Protein AF-A0A2M7Z1F5-F1 (afdb_monomer)

Foldseek 3Di:
DDDDDDDPPVVVVVVVVVVVPPDPPPPPPPPPDDPDLPQAAAEDEDDQVQWWKAAPPPRHTDDQAVCCVPPNPADPADPDPPPPDPNDGDIWTDFGCQWHPNDVPPDIDGDCVVVCVVVQVPPPPRYHYHYQIGDSNDDVVVSVVVVVVVVVVSVD

Radius of gyration: 27.24 Å; Cα contacts (8 Å, |Δi|>4): 169; chains: 1; bounding box: 41×90×55 Å

pLDDT: mean 76.35, std 17.78, range [39.41, 97.75]

Sequence (156 aa):
MTIQKLPSLLKFLSMLLIMSLSGCPQPHVAAPDHISDVESAIIVVPGYYGTRLVREADRRLVFISVSQALCGDQSLTLPIPDLGFEGTIDLQPGDILDEVRVVPLFYSIDVYGSLLDRLGVSNNTSRDVIPFTYDWRGDLMVAVRGLDALIRSLQD

Solvent-accessible surface area (backbone atoms only — not comparable to full-atom values): 9977 Å² total; per-residue (Å²): 140,82,85,91,88,88,73,66,71,69,59,57,60,60,57,62,64,65,72,73,68,78,66,73,81,71,78,79,71,71,76,76,79,77,77,69,92,64,87,49,71,45,75,44,75,57,62,89,76,29,32,34,37,12,32,63,91,75,60,47,78,59,66,82,37,60,65,43,72,75,73,50,77,77,44,84,53,72,75,56,86,95,68,77,70,76,58,47,52,68,61,38,54,44,55,58,38,33,64,46,60,72,38,87,98,78,39,69,44,79,70,38,40,71,57,42,52,72,66,24,66,77,59,84,64,90,38,57,52,42,77,55,54,42,59,75,81,57,64,64,67,58,45,52,52,52,48,53,52,52,55,52,67,74,74,112

Mean predicted aligned error: 14.48 Å

Secondary structure (DSSP, 8-state):
------SSHHHHHHHHTTTT---------PPPTT-------EEE---TT-EEEEETTT--B----HHHHHH-----S---TTS--TT---EEEEEE--EEEEETTTEEEESSHHHHHHHTTTT--SS-EEE----TTS-HHHHHHHHHHHHHHTT-

Structure (mmCIF, N/CA/C/O backbone):
data_AF-A0A2M7Z1F5-F1
#
_entry.id   AF-A0A2M7Z1F5-F1
#
loop_
_atom_site.group_PDB
_atom_site.id
_atom_site.type_symbol
_atom_site.label_atom_id
_atom_site.label_alt_id
_atom_site.label_comp_id
_atom_site.label_asym_id
_atom_site.label_entity_id
_atom_site.label_seq_id
_atom_site.pdbx_PDB_ins_code
_atom_site.Cartn_x
_atom_site.Cartn_y
_atom_site.Cartn_z
_atom_site.occupancy
_atom_site.B_iso_or_equiv
_atom_site.auth_seq_id
_atom_site.auth_comp_id
_atom_site.auth_asym_id
_atom_site.auth_atom_id
_atom_site.pdbx_PDB_model_num
ATOM 1 N N . MET A 1 1 ? -0.820 75.270 -28.143 1.00 39.41 1 MET A N 1
ATOM 2 C CA . MET A 1 1 ? -1.737 74.221 -28.630 1.00 39.41 1 MET A CA 1
ATOM 3 C C . MET A 1 1 ? -0.991 73.456 -29.720 1.00 39.41 1 MET A C 1
ATOM 5 O O . MET A 1 1 ? -0.542 74.114 -30.637 1.00 39.41 1 MET A O 1
ATOM 9 N N . THR A 1 2 ? -0.696 72.160 -29.712 1.00 39.69 2 THR A N 1
ATOM 10 C CA . THR A 1 2 ? -0.767 71.071 -28.733 1.00 39.69 2 THR A CA 1
ATOM 11 C C . THR A 1 2 ? 0.096 69.930 -29.319 1.00 39.69 2 THR A C 1
ATOM 13 O O . THR A 1 2 ? -0.031 69.628 -30.496 1.00 39.69 2 THR A O 1
ATOM 16 N N . ILE A 1 3 ? 0.945 69.333 -28.475 1.00 47.94 3 ILE A N 1
ATOM 17 C CA . ILE A 1 3 ? 1.501 67.960 -28.497 1.00 47.94 3 ILE A CA 1
ATOM 18 C C . ILE A 1 3 ? 2.481 67.547 -29.617 1.00 47.94 3 ILE A C 1
ATOM 20 O O . ILE A 1 3 ? 2.150 66.981 -30.652 1.00 47.94 3 ILE A O 1
ATOM 24 N N . GLN A 1 4 ? 3.753 67.682 -29.244 1.00 54.00 4 GLN A N 1
ATOM 25 C CA . 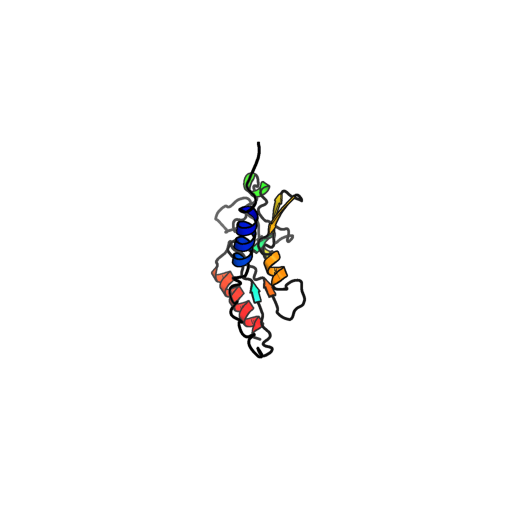GLN A 1 4 ? 4.846 66.756 -29.520 1.00 54.00 4 GLN A CA 1
ATOM 26 C C . GLN A 1 4 ? 4.763 65.587 -28.518 1.00 54.00 4 GLN A C 1
ATOM 28 O O . GLN A 1 4 ? 4.621 65.852 -27.324 1.00 54.00 4 GLN A O 1
ATOM 33 N N . LYS A 1 5 ? 4.866 64.332 -28.988 1.00 51.81 5 LYS A N 1
ATOM 34 C CA . LYS A 1 5 ? 5.550 63.174 -28.350 1.00 51.81 5 LYS A CA 1
ATOM 35 C C . LYS A 1 5 ? 5.054 61.848 -28.948 1.00 51.81 5 LYS A C 1
ATOM 37 O O . LYS A 1 5 ? 4.111 61.246 -28.452 1.00 51.81 5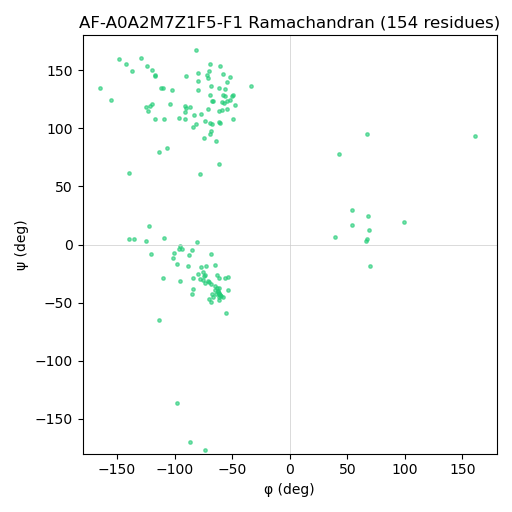 LYS A O 1
ATOM 42 N N . LEU A 1 6 ? 5.759 61.353 -29.965 1.00 55.16 6 LEU A N 1
ATOM 43 C CA . LEU A 1 6 ? 5.684 59.950 -30.386 1.00 55.16 6 LEU A CA 1
ATOM 44 C C . LEU A 1 6 ? 7.062 59.355 -30.773 1.00 55.16 6 LEU A C 1
ATOM 46 O O . LEU A 1 6 ? 7.243 58.964 -31.920 1.00 55.16 6 LEU A O 1
ATOM 50 N N . PRO A 1 7 ? 8.062 59.282 -29.862 1.00 51.91 7 PRO A N 1
ATOM 51 C CA . PRO A 1 7 ? 9.193 58.372 -30.109 1.00 51.91 7 PRO A CA 1
ATOM 52 C C . PRO A 1 7 ? 9.484 57.356 -28.985 1.00 51.91 7 PRO A C 1
ATOM 54 O O . PRO A 1 7 ? 10.447 56.604 -29.091 1.00 51.91 7 PRO A O 1
ATOM 57 N N . SER A 1 8 ? 8.688 57.311 -27.909 1.00 55.47 8 SER A N 1
ATOM 58 C CA . SER A 1 8 ? 8.993 56.474 -26.728 1.00 55.47 8 SER A CA 1
ATOM 59 C C . SER A 1 8 ? 8.530 55.013 -26.856 1.00 55.47 8 SER A C 1
ATOM 61 O O . SER A 1 8 ? 9.245 54.097 -26.458 1.00 55.47 8 SER A O 1
ATOM 63 N N . LEU A 1 9 ? 7.365 54.767 -27.466 1.00 49.72 9 LEU A N 1
ATOM 64 C CA . LEU A 1 9 ? 6.760 53.427 -27.502 1.00 49.72 9 LEU A CA 1
ATOM 65 C C . LEU A 1 9 ? 7.504 52.431 -28.405 1.00 49.72 9 LEU A C 1
ATOM 67 O O . LEU A 1 9 ? 7.554 51.244 -28.097 1.00 49.72 9 LEU A O 1
ATOM 71 N N . LEU A 1 10 ? 8.137 52.906 -29.482 1.00 50.03 10 LEU A N 1
ATOM 72 C CA . LEU A 1 10 ? 8.810 52.028 -30.444 1.00 50.03 10 LEU A CA 1
ATOM 73 C C . LEU A 1 10 ? 10.135 51.457 -29.903 1.00 50.03 10 LEU A C 1
ATOM 75 O O . LEU A 1 10 ? 10.528 50.357 -30.279 1.00 50.03 10 LEU A O 1
ATOM 79 N N . LYS A 1 11 ? 10.800 52.168 -28.980 1.00 50.66 11 LYS A N 1
ATOM 80 C CA . LYS A 1 11 ? 12.054 51.711 -28.354 1.00 50.66 11 LYS A CA 1
ATOM 81 C C . LYS A 1 11 ? 11.830 50.661 -27.263 1.00 50.66 11 LYS A C 1
ATOM 83 O O . LYS A 1 11 ? 12.678 49.798 -27.073 1.00 50.66 11 LYS A O 1
ATOM 88 N N . PHE A 1 12 ? 10.689 50.701 -26.575 1.00 51.84 12 PHE A N 1
ATOM 89 C CA . PHE A 1 12 ? 10.351 49.679 -25.580 1.00 51.84 12 PHE A CA 1
ATOM 90 C C . PHE A 1 12 ? 9.955 48.347 -26.228 1.00 51.84 12 PHE A C 1
ATOM 92 O O . PHE A 1 12 ? 10.303 47.288 -25.708 1.00 51.84 12 PHE A O 1
ATOM 99 N N . LEU A 1 13 ? 9.312 48.388 -27.400 1.00 50.06 13 LEU A N 1
ATOM 100 C CA . LEU A 1 13 ? 8.903 47.180 -28.117 1.00 50.06 13 LEU A CA 1
ATOM 101 C C . LEU A 1 13 ? 10.099 46.399 -28.694 1.00 50.06 13 LEU A C 1
ATOM 103 O O . LEU A 1 13 ? 10.069 45.172 -28.716 1.00 50.06 13 LEU A O 1
ATOM 107 N N . SER A 1 14 ? 11.184 47.078 -29.094 1.00 51.47 14 SER A N 1
ATOM 108 C CA . SER A 1 14 ? 12.386 46.395 -29.599 1.00 51.47 14 SER A CA 1
ATOM 109 C C . SER A 1 14 ? 13.231 45.752 -28.496 1.00 51.47 14 SER A C 1
ATOM 111 O O . SER A 1 14 ? 13.975 44.818 -28.773 1.00 51.47 14 SER A O 1
ATOM 113 N N . MET A 1 15 ? 13.135 46.228 -27.249 1.00 50.22 15 MET A N 1
ATOM 114 C CA . MET A 1 15 ? 13.941 45.704 -26.139 1.00 50.22 15 MET A CA 1
ATOM 115 C C . MET A 1 15 ? 13.325 44.446 -25.504 1.00 50.22 15 MET A C 1
ATOM 117 O O . MET A 1 15 ? 14.065 43.578 -25.047 1.00 50.22 15 MET A O 1
ATOM 121 N N . LEU A 1 16 ? 11.994 44.287 -25.543 1.00 50.16 16 LEU A N 1
ATOM 122 C CA . LEU A 1 16 ? 11.329 43.076 -25.037 1.00 50.16 16 LEU A CA 1
ATOM 123 C C . LEU A 1 16 ? 11.511 41.846 -25.946 1.00 50.16 16 LEU A C 1
ATOM 125 O O . LEU A 1 16 ? 11.484 40.721 -25.453 1.00 50.16 16 LEU A O 1
ATOM 129 N N . LEU A 1 17 ? 11.737 42.045 -27.249 1.00 51.22 17 LEU A N 1
ATOM 130 C CA . LEU A 1 17 ? 11.887 40.949 -28.216 1.00 51.22 17 LEU A CA 1
ATOM 131 C C . LEU A 1 17 ? 13.269 40.265 -28.152 1.00 51.22 17 LEU A C 1
ATOM 133 O O . LEU A 1 17 ? 13.428 39.139 -28.608 1.00 51.22 17 LEU A O 1
ATOM 137 N N . ILE A 1 18 ? 14.277 40.922 -27.567 1.00 52.59 18 ILE A N 1
ATOM 138 C CA . ILE A 1 18 ? 15.655 40.394 -27.504 1.00 52.59 18 ILE A CA 1
ATOM 139 C C . ILE A 1 18 ? 15.869 39.515 -26.256 1.00 52.59 18 ILE A C 1
ATOM 141 O O . ILE A 1 18 ? 16.768 38.681 -26.230 1.00 52.59 18 ILE A O 1
ATOM 145 N N . MET A 1 19 ? 15.005 39.624 -25.242 1.00 48.88 19 MET A N 1
ATOM 146 C CA . MET A 1 19 ? 15.082 38.803 -24.022 1.00 48.88 19 MET A CA 1
ATOM 147 C C . MET A 1 19 ? 14.383 37.437 -24.148 1.00 48.88 19 MET A C 1
ATOM 149 O O . MET A 1 19 ? 14.467 36.628 -23.230 1.00 48.88 19 MET A O 1
ATOM 153 N N . SER A 1 20 ? 13.712 37.149 -25.270 1.00 49.69 20 SER A N 1
ATOM 154 C CA . SER A 1 20 ? 12.981 35.886 -25.490 1.00 49.69 20 SER A CA 1
ATOM 155 C C . SER A 1 20 ? 13.796 34.804 -26.214 1.00 49.69 20 SER A C 1
ATOM 157 O O . SER A 1 20 ? 13.298 33.697 -26.393 1.00 49.69 20 SER A O 1
ATOM 159 N N . LEU A 1 21 ? 15.030 35.101 -26.642 1.00 54.06 21 LEU A N 1
ATOM 160 C CA . LEU A 1 21 ? 15.856 34.188 -27.449 1.00 54.06 21 LEU A CA 1
ATOM 161 C C . LEU A 1 21 ? 17.052 33.585 -26.700 1.00 54.06 21 LEU A C 1
ATOM 163 O O . LEU A 1 21 ? 17.817 32.825 -27.289 1.00 54.06 21 LEU A O 1
ATOM 167 N N . SER A 1 22 ? 17.185 33.834 -25.396 1.00 54.66 22 SER A N 1
ATOM 168 C CA . SER A 1 22 ? 18.124 33.097 -24.540 1.00 54.66 22 SER A CA 1
ATOM 169 C C . SER A 1 22 ? 17.549 31.722 -24.189 1.00 54.66 22 SER A C 1
ATOM 171 O O . SER A 1 22 ? 17.300 31.412 -23.026 1.00 54.66 22 SER A O 1
ATOM 173 N N . GLY A 1 23 ? 17.297 30.901 -25.210 1.00 50.72 23 GLY A N 1
ATOM 174 C CA . GLY A 1 23 ? 17.122 29.470 -25.019 1.00 50.72 23 GLY A CA 1
ATOM 175 C C . GLY A 1 23 ? 18.425 28.926 -24.450 1.00 50.72 23 GLY A C 1
ATOM 176 O O . GLY A 1 23 ? 19.462 28.992 -25.110 1.00 50.72 23 GLY A O 1
ATOM 177 N N . CYS A 1 24 ? 18.392 28.433 -23.212 1.00 58.88 24 CYS A N 1
ATOM 178 C CA . CYS A 1 24 ? 19.478 27.615 -22.694 1.00 58.88 24 CYS A CA 1
ATOM 179 C C . CYS A 1 24 ? 19.762 26.518 -23.729 1.00 58.88 24 CYS A C 1
ATOM 181 O O . CYS A 1 24 ? 18.814 25.829 -24.118 1.00 58.88 24 CYS A O 1
ATOM 183 N N . PRO A 1 25 ? 21.013 26.324 -24.182 1.00 52.69 25 PRO A N 1
ATOM 184 C CA . PRO A 1 25 ? 21.348 25.110 -24.899 1.00 52.69 25 PRO A CA 1
ATOM 185 C C . PRO A 1 25 ? 21.071 23.964 -23.929 1.00 52.69 25 PRO A C 1
ATOM 187 O O . PRO A 1 25 ? 21.803 23.772 -22.957 1.00 52.69 25 PRO A O 1
ATOM 190 N N . GLN A 1 26 ? 19.964 23.247 -24.139 1.00 59.38 26 GLN A N 1
ATOM 191 C CA . GLN A 1 26 ? 19.793 21.947 -23.516 1.00 59.38 26 GLN A CA 1
ATOM 192 C C . GLN A 1 26 ? 21.026 21.147 -23.927 1.00 59.38 26 GLN A C 1
ATOM 194 O O . GLN A 1 26 ? 21.297 21.055 -25.130 1.00 59.38 26 GLN A O 1
ATOM 199 N N . PRO A 1 27 ? 21.812 20.612 -22.980 1.00 51.47 27 PRO A N 1
ATOM 200 C CA . PRO A 1 27 ? 22.820 19.644 -23.345 1.00 51.47 27 PRO A CA 1
ATOM 201 C C . PRO A 1 27 ? 22.080 18.547 -24.102 1.00 51.47 27 PRO A C 1
ATOM 203 O O . PRO A 1 27 ? 21.159 17.925 -23.570 1.00 51.47 27 PRO A O 1
ATOM 206 N N . HIS A 1 28 ? 22.427 18.387 -25.378 1.00 45.03 28 HIS A N 1
ATOM 207 C CA . HIS A 1 28 ? 22.016 17.246 -26.170 1.00 45.03 28 HIS A CA 1
ATOM 208 C C . HIS A 1 28 ? 22.675 16.055 -25.478 1.00 45.03 28 HIS A C 1
ATOM 210 O O . HIS A 1 28 ? 23.835 15.732 -25.728 1.00 45.03 28 HIS A O 1
ATOM 216 N N . VAL A 1 29 ? 21.975 15.479 -24.501 1.00 52.38 29 VAL A N 1
ATOM 217 C CA . VAL A 1 29 ? 22.329 14.181 -23.952 1.00 52.38 29 VAL A CA 1
ATOM 218 C C . VAL A 1 29 ? 22.210 13.267 -25.153 1.00 52.38 29 VAL A C 1
ATOM 220 O O . VAL A 1 29 ? 21.111 13.047 -25.663 1.00 52.38 29 VAL A O 1
ATOM 223 N N . ALA A 1 30 ? 23.361 12.866 -25.691 1.00 46.50 30 ALA A N 1
ATOM 224 C CA . ALA A 1 30 ? 23.427 11.836 -26.703 1.00 46.50 30 ALA A CA 1
ATOM 225 C C . ALA A 1 30 ? 22.550 10.691 -26.196 1.00 46.50 30 ALA A C 1
ATOM 227 O O . ALA A 1 30 ? 22.757 10.204 -25.081 1.00 46.50 30 ALA A O 1
ATOM 228 N N . ALA A 1 31 ? 21.516 10.348 -26.967 1.00 51.66 31 ALA A N 1
ATOM 229 C CA . ALA A 1 31 ? 20.746 9.152 -26.694 1.00 51.66 31 ALA A CA 1
ATOM 230 C C . ALA A 1 31 ? 21.768 8.011 -26.586 1.00 51.66 31 ALA A C 1
ATOM 232 O O . ALA A 1 31 ? 22.602 7.897 -27.490 1.00 51.66 31 ALA A O 1
ATOM 233 N N . PRO A 1 32 ? 21.798 7.254 -25.477 1.00 49.56 32 PRO A N 1
ATOM 234 C CA . PRO A 1 32 ? 22.734 6.157 -25.357 1.00 49.56 32 PRO A CA 1
ATOM 235 C C . PRO A 1 32 ? 22.469 5.195 -26.511 1.00 49.56 32 PRO A C 1
ATOM 237 O O . PRO A 1 32 ? 21.374 4.652 -26.661 1.00 49.56 32 PRO A O 1
ATOM 240 N N . ASP A 1 33 ? 23.489 5.087 -27.354 1.00 45.31 33 ASP A N 1
ATOM 241 C CA . ASP A 1 33 ? 23.572 4.195 -28.493 1.00 45.31 33 ASP A CA 1
ATOM 242 C C . ASP A 1 33 ? 23.425 2.761 -27.969 1.00 45.31 33 ASP A C 1
ATOM 244 O O . ASP A 1 33 ? 24.156 2.353 -27.067 1.00 45.31 33 ASP A O 1
ATOM 248 N N . HIS A 1 34 ? 22.428 2.040 -28.485 1.00 49.94 34 HIS A N 1
ATOM 249 C CA . HIS A 1 34 ? 22.170 0.621 -28.231 1.00 49.94 34 HIS A CA 1
ATOM 250 C C . HIS A 1 34 ? 22.323 0.157 -26.769 1.00 49.94 34 HIS A C 1
ATOM 252 O O . HIS A 1 34 ? 23.258 -0.563 -26.414 1.00 49.94 34 HIS A O 1
ATOM 258 N N . ILE A 1 35 ? 21.322 0.455 -25.932 1.00 51.59 35 ILE A N 1
ATOM 259 C CA . ILE A 1 35 ? 21.041 -0.423 -24.790 1.00 51.59 35 ILE A CA 1
ATOM 260 C C . ILE A 1 35 ? 20.522 -1.724 -25.406 1.00 51.59 35 ILE A C 1
ATOM 262 O O . ILE A 1 35 ? 19.412 -1.769 -25.931 1.00 51.59 35 ILE A O 1
ATOM 266 N N . SER A 1 36 ? 21.380 -2.744 -25.425 1.00 47.59 36 SER A N 1
ATOM 267 C CA . SER A 1 36 ? 21.002 -4.152 -25.562 1.00 47.59 36 SER A CA 1
ATOM 268 C C . SER A 1 36 ? 19.665 -4.400 -24.872 1.00 47.59 36 SER A C 1
ATOM 270 O O . SER A 1 36 ? 19.488 -3.897 -23.765 1.00 47.59 36 SER A O 1
ATOM 272 N N . ASP A 1 37 ? 18.772 -5.152 -25.511 1.00 55.06 37 ASP A N 1
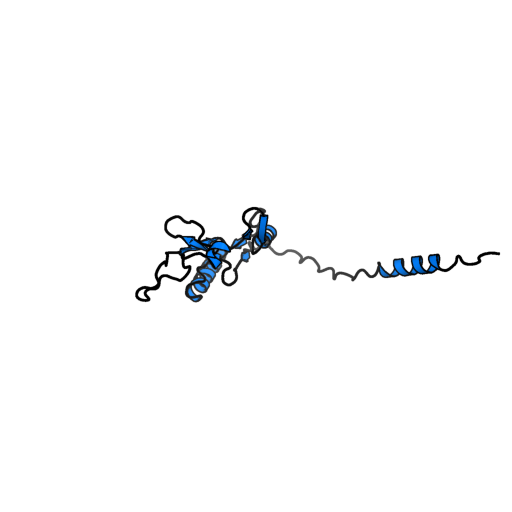ATOM 273 C CA . ASP A 1 37 ? 17.442 -5.542 -25.025 1.00 55.06 37 ASP A CA 1
ATOM 274 C C . ASP A 1 37 ? 17.572 -6.384 -23.736 1.00 55.06 37 ASP A C 1
ATOM 276 O O . ASP A 1 37 ? 17.430 -7.601 -23.718 1.00 55.06 37 ASP A O 1
ATOM 280 N N . VAL A 1 38 ? 17.996 -5.739 -22.650 1.00 55.97 38 VAL A N 1
ATOM 281 C CA . VAL A 1 38 ? 17.971 -6.274 -21.300 1.00 55.97 38 VAL A CA 1
ATOM 282 C C . VAL A 1 38 ? 16.547 -6.034 -20.855 1.00 55.97 38 VAL A C 1
ATOM 284 O O . VAL A 1 38 ? 16.157 -4.893 -20.574 1.00 55.97 38 VAL A O 1
ATOM 287 N N . GLU A 1 39 ? 15.773 -7.113 -20.857 1.00 69.81 39 GLU A N 1
ATOM 288 C CA . GLU A 1 39 ? 14.470 -7.168 -20.217 1.00 69.81 39 GLU A CA 1
ATOM 289 C C . GLU A 1 39 ? 14.644 -6.611 -18.800 1.00 69.81 39 GLU A C 1
ATOM 291 O O . GLU A 1 39 ? 15.382 -7.142 -17.971 1.00 69.81 39 GLU A O 1
ATOM 296 N N . SER A 1 40 ? 14.121 -5.405 -18.591 1.00 76.81 40 SER A N 1
ATOM 297 C CA . SER A 1 40 ? 14.371 -4.611 -17.394 1.00 76.81 40 SER A CA 1
ATOM 298 C C . SER A 1 40 ? 13.040 -4.320 -16.732 1.00 76.81 40 SER A C 1
ATOM 300 O O . SER A 1 40 ? 12.161 -3.686 -17.317 1.00 76.81 40 SER A O 1
ATOM 302 N N . ALA A 1 41 ? 12.908 -4.788 -15.495 1.00 87.38 41 ALA A N 1
ATOM 303 C CA . ALA A 1 41 ? 11.749 -4.532 -14.660 1.00 87.38 41 ALA A CA 1
ATOM 304 C C . ALA A 1 41 ? 11.946 -3.257 -13.827 1.00 87.38 41 ALA A C 1
ATOM 306 O O . ALA A 1 41 ? 13.047 -2.948 -13.359 1.00 87.38 41 ALA A O 1
ATOM 307 N N . ILE A 1 42 ? 10.859 -2.522 -13.609 1.00 89.88 42 ILE A N 1
ATOM 308 C CA . ILE A 1 42 ? 10.797 -1.373 -12.706 1.00 89.88 42 ILE A CA 1
ATOM 309 C C . ILE A 1 42 ? 9.959 -1.785 -11.502 1.00 89.88 42 ILE A C 1
ATOM 311 O O . ILE A 1 42 ? 8.738 -1.878 -11.589 1.00 89.88 42 ILE A O 1
ATOM 315 N N . ILE A 1 43 ? 10.600 -1.986 -10.354 1.00 93.50 43 ILE A N 1
ATOM 316 C CA . ILE A 1 43 ? 9.880 -2.220 -9.101 1.00 93.50 43 ILE A CA 1
ATOM 317 C C . ILE A 1 43 ? 9.554 -0.867 -8.468 1.00 93.50 43 ILE A C 1
ATOM 319 O O . ILE A 1 43 ? 10.454 -0.100 -8.117 1.00 93.50 43 ILE A O 1
ATOM 323 N N . VAL A 1 44 ? 8.267 -0.571 -8.297 1.00 94.88 44 VAL A N 1
ATOM 324 C CA . VAL A 1 44 ? 7.817 0.637 -7.596 1.00 94.88 44 VAL A CA 1
ATOM 325 C C . VAL A 1 44 ? 7.656 0.302 -6.122 1.00 94.88 44 VAL A C 1
ATOM 327 O O . VAL A 1 44 ? 6.726 -0.403 -5.739 1.00 94.88 44 VAL A O 1
ATOM 330 N N . VAL A 1 45 ? 8.567 0.817 -5.295 1.00 96.19 45 VAL A N 1
ATOM 331 C CA . VAL A 1 45 ? 8.535 0.634 -3.840 1.00 96.19 45 VAL A CA 1
ATOM 332 C C . VAL A 1 45 ? 7.858 1.849 -3.198 1.00 96.19 45 VAL A C 1
ATOM 334 O O . VAL A 1 45 ? 8.441 2.938 -3.201 1.00 96.19 45 VAL A O 1
ATOM 337 N N . PRO A 1 46 ? 6.632 1.708 -2.667 1.00 94.62 46 PRO A N 1
ATOM 338 C CA . PRO A 1 46 ? 5.958 2.798 -1.987 1.00 94.62 46 PRO A CA 1
ATOM 339 C C . PRO A 1 46 ? 6.642 3.138 -0.659 1.00 94.62 46 PRO A C 1
ATOM 341 O O . PRO A 1 46 ? 7.296 2.305 -0.033 1.00 94.62 46 PRO A O 1
ATOM 344 N N . GLY A 1 47 ? 6.451 4.378 -0.214 1.00 91.94 47 GLY A N 1
ATOM 345 C CA . GLY A 1 47 ? 6.834 4.805 1.127 1.00 91.94 47 GLY A CA 1
ATOM 346 C C . GLY A 1 47 ? 5.896 4.250 2.202 1.00 91.94 47 GLY A C 1
ATOM 347 O O . GLY A 1 47 ? 4.942 3.518 1.929 1.00 91.94 47 GLY A O 1
ATOM 348 N N . TYR A 1 48 ? 6.139 4.654 3.449 1.00 89.38 48 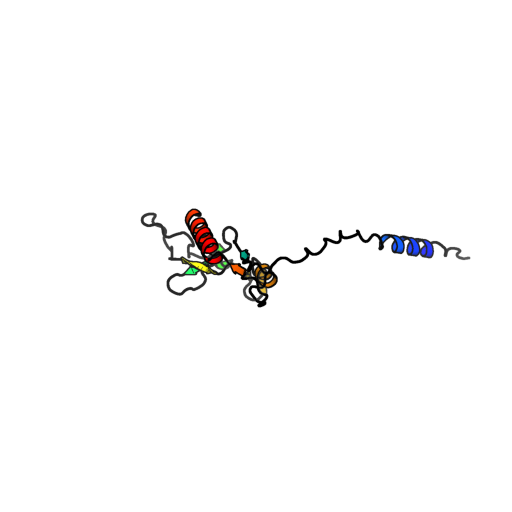TYR A N 1
ATOM 349 C CA . TYR A 1 48 ? 5.277 4.313 4.582 1.00 89.38 48 TYR A CA 1
ATOM 350 C C . TYR A 1 48 ? 3.826 4.773 4.322 1.00 89.38 48 TYR A C 1
ATOM 352 O O . TYR A 1 48 ? 3.620 5.893 3.860 1.00 89.38 48 TYR A O 1
ATOM 360 N N . TYR A 1 49 ? 2.838 3.907 4.583 1.00 89.50 49 TYR A N 1
ATOM 361 C CA . TYR A 1 49 ? 1.418 4.049 4.189 1.00 89.50 49 TYR A CA 1
ATOM 362 C C . TYR A 1 49 ? 1.098 4.002 2.684 1.00 89.50 49 TYR A C 1
ATOM 364 O O . TYR A 1 49 ? -0.064 4.140 2.307 1.00 89.50 49 TYR A O 1
ATOM 372 N N . GLY A 1 50 ? 2.076 3.775 1.807 1.00 91.94 50 GLY A N 1
ATOM 373 C CA . GLY A 1 50 ? 1.841 3.763 0.362 1.00 91.94 50 GLY A CA 1
ATOM 374 C C . GLY A 1 50 ? 1.258 2.456 -0.189 1.00 91.94 50 GLY A C 1
ATOM 375 O O . GLY A 1 50 ? 1.048 2.350 -1.392 1.00 91.94 50 GLY A O 1
ATOM 376 N N . THR A 1 51 ? 0.967 1.476 0.671 1.00 93.50 51 THR A N 1
ATOM 377 C CA . THR A 1 51 ? 0.195 0.270 0.333 1.00 93.50 51 THR A CA 1
ATOM 378 C C . THR A 1 51 ? -1.163 0.323 1.026 1.00 93.50 51 THR A C 1
ATOM 380 O O . THR A 1 51 ? -1.255 0.620 2.22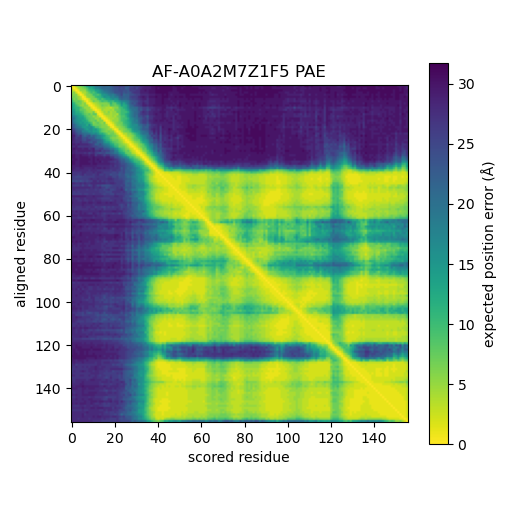3 1.00 93.50 51 THR A O 1
ATOM 383 N N . ARG A 1 52 ? -2.227 0.011 0.283 1.00 92.56 52 ARG A N 1
ATOM 384 C CA . ARG A 1 52 ? -3.575 -0.129 0.833 1.00 92.56 52 ARG A CA 1
ATOM 385 C C . ARG A 1 52 ? -3.672 -1.378 1.683 1.00 92.56 52 ARG A C 1
ATOM 387 O O . ARG A 1 52 ? -3.132 -2.420 1.332 1.00 92.56 52 ARG A O 1
ATOM 394 N N . LEU A 1 53 ? -4.427 -1.285 2.766 1.00 91.62 53 LEU A N 1
ATOM 395 C CA . LEU A 1 53 ? -4.786 -2.446 3.562 1.00 91.62 53 LEU A CA 1
ATOM 396 C C . LEU A 1 53 ? -6.215 -2.854 3.231 1.00 91.62 53 LEU A C 1
ATOM 398 O O . LEU A 1 53 ? -7.122 -2.021 3.168 1.00 91.62 53 LEU A O 1
ATOM 402 N N . VAL A 1 54 ? -6.410 -4.143 2.998 1.00 92.06 54 VAL A N 1
ATOM 403 C CA . VAL A 1 54 ? -7.724 -4.732 2.748 1.00 92.06 54 VAL A CA 1
ATOM 404 C C . VAL A 1 54 ? -8.035 -5.725 3.852 1.00 92.06 54 VAL A C 1
ATOM 406 O O . VAL A 1 54 ? -7.135 -6.385 4.369 1.00 92.06 54 VAL A O 1
ATOM 409 N N . ARG A 1 55 ? -9.308 -5.842 4.223 1.00 92.06 55 ARG A N 1
ATOM 410 C CA . ARG A 1 55 ? -9.741 -6.858 5.183 1.00 92.06 55 ARG A CA 1
ATOM 411 C C . ARG A 1 55 ? -9.452 -8.240 4.616 1.00 92.06 55 ARG A C 1
ATOM 413 O O . ARG A 1 55 ? -9.769 -8.512 3.459 1.00 92.06 55 ARG A O 1
ATOM 420 N N . GLU A 1 56 ? -8.893 -9.123 5.431 1.00 92.25 56 GLU A N 1
ATOM 421 C CA . GLU A 1 56 ? -8.572 -10.480 4.990 1.00 92.25 56 GLU A CA 1
ATOM 422 C C . GLU A 1 56 ? -9.830 -11.253 4.559 1.00 92.25 56 GLU A C 1
ATOM 424 O O . GLU A 1 56 ? -9.846 -11.872 3.498 1.00 92.25 56 GLU A O 1
ATOM 429 N N . ALA A 1 57 ? -10.919 -11.118 5.323 1.00 91.81 57 ALA A N 1
ATOM 430 C CA . ALA A 1 57 ? -12.159 -11.869 5.120 1.00 91.81 57 ALA A CA 1
ATOM 431 C C . ALA A 1 57 ? -12.882 -11.605 3.784 1.00 91.81 57 ALA A C 1
ATOM 433 O O . ALA A 1 57 ? -13.476 -12.523 3.225 1.00 91.81 57 ALA A O 1
ATOM 434 N N . ASP A 1 58 ? -12.894 -10.363 3.288 1.00 92.75 58 ASP A N 1
ATOM 435 C CA . ASP A 1 58 ? -13.708 -9.968 2.124 1.00 92.75 58 ASP A CA 1
ATOM 436 C C . ASP A 1 58 ? -12.965 -9.096 1.101 1.00 92.75 58 ASP A C 1
ATOM 438 O O . ASP A 1 58 ? -13.568 -8.620 0.136 1.00 92.75 58 ASP A O 1
ATOM 442 N N . ARG A 1 59 ? -11.660 -8.875 1.307 1.00 90.56 59 ARG A N 1
ATOM 443 C CA . ARG A 1 59 ? -10.800 -7.994 0.503 1.00 90.56 59 ARG A CA 1
ATOM 444 C C . ARG A 1 59 ? -11.318 -6.563 0.352 1.00 90.56 59 ARG A C 1
ATOM 446 O O . ARG A 1 59 ? -10.840 -5.829 -0.515 1.00 90.56 59 ARG A O 1
ATOM 453 N N . ARG A 1 60 ? -12.263 -6.116 1.185 1.00 89.56 60 ARG A N 1
ATOM 454 C CA . ARG A 1 60 ? -12.717 -4.725 1.140 1.00 89.56 60 ARG A CA 1
ATOM 455 C C . ARG A 1 60 ? -11.602 -3.811 1.609 1.00 89.56 60 ARG A C 1
ATOM 457 O O . ARG A 1 60 ? -10.948 -4.078 2.617 1.00 89.56 60 ARG A O 1
ATOM 464 N N . LEU A 1 61 ? -11.424 -2.714 0.880 1.00 85.81 61 LEU A N 1
ATOM 465 C CA . LEU A 1 61 ? -10.493 -1.658 1.242 1.00 85.81 61 LEU A CA 1
ATOM 466 C C . LEU A 1 61 ? -10.827 -1.124 2.635 1.00 85.81 61 LEU A C 1
ATOM 468 O O . LEU A 1 61 ? -11.929 -0.630 2.871 1.00 85.81 61 LEU A O 1
ATOM 472 N N . VAL A 1 62 ? -9.853 -1.205 3.537 1.00 82.25 62 VAL A N 1
ATOM 473 C CA . VAL A 1 62 ? -9.892 -0.567 4.848 1.00 82.25 62 VAL A CA 1
ATOM 474 C C . VAL A 1 62 ? -8.808 0.495 4.844 1.00 82.25 62 VAL A C 1
ATOM 476 O O . VAL A 1 62 ? -7.693 0.303 5.322 1.00 82.25 62 VAL A O 1
ATOM 479 N N . PHE A 1 63 ? -9.138 1.624 4.231 1.00 70.94 63 PHE A N 1
ATOM 480 C CA . PHE A 1 63 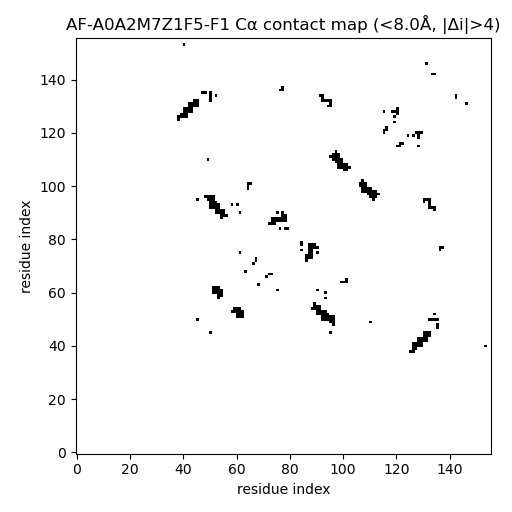? -8.290 2.802 4.260 1.00 70.94 63 PHE A CA 1
ATOM 481 C C . PHE A 1 63 ? -9.033 3.928 4.959 1.00 70.94 63 PHE A C 1
ATOM 483 O O . PHE A 1 63 ? -10.256 4.034 4.843 1.00 70.94 63 PHE A O 1
ATOM 490 N N . ILE A 1 64 ? -8.300 4.756 5.701 1.00 64.56 64 ILE A N 1
ATOM 491 C CA . ILE A 1 64 ? -8.898 5.823 6.494 1.00 64.56 64 ILE A CA 1
ATOM 492 C C . ILE A 1 64 ? -9.461 6.876 5.535 1.00 64.56 64 ILE A C 1
ATOM 494 O O . ILE A 1 64 ? -8.747 7.742 5.034 1.00 64.56 64 ILE A O 1
ATOM 498 N N . SER A 1 65 ? -10.763 6.804 5.266 1.00 65.69 65 SER A N 1
ATOM 499 C CA . SER A 1 65 ? -11.500 7.965 4.769 1.00 65.69 65 SER A CA 1
ATOM 500 C C . SER A 1 65 ? -11.424 9.084 5.811 1.00 65.69 65 SER A C 1
ATOM 502 O O . SER A 1 65 ? -11.317 8.809 7.004 1.00 65.69 65 SER A O 1
ATOM 504 N N . VAL A 1 66 ? -11.533 10.352 5.408 1.00 66.31 66 VAL A N 1
ATOM 505 C CA . VAL A 1 66 ? -11.534 11.478 6.367 1.00 66.31 66 VAL A CA 1
ATOM 506 C C . VAL A 1 66 ? -12.599 11.290 7.457 1.00 66.31 66 VAL A C 1
ATOM 508 O O . VAL A 1 66 ? -12.336 11.530 8.630 1.00 66.31 66 VAL A O 1
ATOM 511 N N . SER A 1 67 ? -13.779 10.774 7.102 1.00 66.81 67 SER A N 1
ATOM 512 C CA . SER A 1 67 ? -14.830 10.427 8.069 1.00 66.81 67 SER A CA 1
ATOM 513 C C . SER A 1 67 ? -14.395 9.357 9.071 1.00 66.81 67 SER A C 1
ATOM 515 O O . SER A 1 67 ? -14.732 9.447 10.246 1.00 66.81 67 SER A O 1
ATOM 517 N N . GLN A 1 68 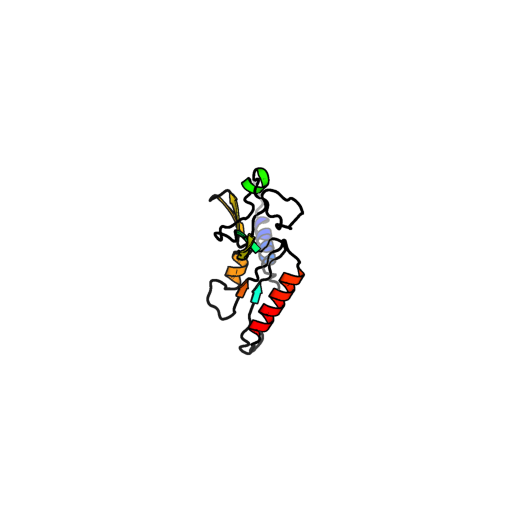? -13.622 8.368 8.629 1.00 68.69 68 GLN A N 1
ATOM 518 C CA . GLN A 1 68 ? -13.098 7.314 9.492 1.00 68.69 68 GLN A CA 1
ATOM 519 C C . GLN A 1 68 ? -11.943 7.814 10.370 1.00 68.69 68 GLN A C 1
ATOM 521 O O . GLN A 1 68 ? -11.830 7.370 11.504 1.00 68.69 68 GLN A O 1
ATOM 526 N N . ALA A 1 69 ? -11.154 8.793 9.904 1.00 67.75 69 ALA A N 1
ATOM 527 C CA . ALA A 1 69 ? -10.138 9.465 10.723 1.00 67.75 69 ALA A CA 1
ATOM 528 C C . ALA A 1 69 ? -10.758 10.269 11.876 1.00 67.75 69 ALA A C 1
ATOM 530 O O . ALA A 1 69 ? -10.161 10.379 12.942 1.00 67.75 69 ALA A O 1
ATOM 531 N N . LEU A 1 70 ? -11.925 10.878 11.633 1.00 72.06 70 LEU A N 1
ATOM 532 C CA . LEU A 1 70 ? -12.562 11.813 12.564 1.00 72.06 70 LEU A CA 1
ATOM 533 C C . LEU A 1 70 ? -13.610 11.159 13.474 1.00 72.06 70 LEU A C 1
ATOM 535 O O . LEU A 1 70 ? -13.817 11.632 14.589 1.00 72.06 70 LEU A O 1
ATOM 539 N N . CYS A 1 71 ? -14.310 10.125 13.002 1.00 71.38 71 CYS A N 1
ATOM 540 C CA . CYS A 1 71 ? -15.452 9.522 13.702 1.00 71.38 71 CYS A CA 1
ATOM 541 C C . CYS A 1 71 ? -15.495 7.986 13.624 1.00 71.38 71 CYS A C 1
ATOM 543 O O . CYS A 1 71 ? -16.485 7.395 14.050 1.00 71.38 71 CYS A O 1
ATOM 545 N N . GLY A 1 72 ? -14.482 7.337 13.047 1.00 67.88 72 GLY A N 1
ATOM 546 C CA . GLY A 1 72 ? -14.426 5.879 12.957 1.00 67.88 72 GLY A CA 1
ATOM 547 C C . GLY A 1 72 ? -13.954 5.231 14.258 1.00 67.88 72 GLY A C 1
ATOM 548 O O . GLY A 1 72 ? -13.117 5.780 14.967 1.00 67.88 72 GLY A O 1
ATOM 549 N N . ASP A 1 73 ? -14.467 4.039 14.541 1.00 71.88 73 ASP A N 1
ATOM 550 C CA . ASP A 1 73 ? -14.040 3.149 15.630 1.00 71.88 73 ASP A CA 1
ATOM 551 C C . ASP A 1 73 ? -13.137 2.002 15.139 1.00 71.88 73 ASP A C 1
ATOM 553 O O . ASP A 1 73 ? -12.503 1.300 15.924 1.00 71.88 73 ASP A O 1
ATOM 557 N N . GLN A 1 74 ? -13.061 1.813 13.822 1.00 76.31 74 GLN A N 1
ATOM 558 C CA . GLN A 1 74 ? -12.301 0.741 13.201 1.00 76.31 74 GLN A CA 1
ATOM 559 C C . GLN A 1 74 ? -10.800 1.051 13.199 1.00 76.31 74 GLN A C 1
ATOM 561 O O . GLN A 1 74 ? -10.326 1.937 12.481 1.00 76.31 74 GLN A O 1
ATOM 566 N N . SER A 1 75 ? -10.058 0.264 13.975 1.00 78.06 75 SER A N 1
ATOM 567 C CA . SER A 1 75 ? -8.614 0.390 14.127 1.00 78.06 75 SER A CA 1
ATOM 568 C C . SER A 1 75 ? -7.858 -0.235 12.954 1.00 78.06 75 SER A C 1
ATOM 570 O O . SER A 1 75 ? -8.207 -1.313 12.469 1.00 78.06 75 SER A O 1
ATOM 572 N N . LEU A 1 76 ? -6.782 0.427 12.523 1.00 81.81 76 LEU A N 1
ATOM 573 C CA . LEU A 1 76 ? -5.796 -0.175 11.624 1.00 81.81 76 LEU A CA 1
ATOM 574 C C . LEU A 1 76 ? -4.700 -0.929 12.377 1.00 81.81 76 LEU A C 1
ATOM 576 O O . LEU A 1 76 ? -3.904 -1.596 11.729 1.00 81.81 76 LEU A O 1
ATOM 580 N N . THR A 1 77 ? -4.624 -0.831 13.705 1.00 84.25 77 THR A N 1
ATOM 581 C CA . THR A 1 77 ? -3.551 -1.440 14.501 1.00 84.25 77 THR A CA 1
ATOM 582 C C . THR A 1 77 ? -3.438 -2.937 14.225 1.00 84.25 77 THR A C 1
ATOM 584 O O . THR A 1 77 ? -4.445 -3.631 14.082 1.00 84.25 77 THR A O 1
ATOM 587 N N . LEU A 1 78 ? -2.200 -3.433 14.139 1.00 84.38 78 LEU A N 1
ATOM 588 C CA . LEU A 1 78 ? -1.943 -4.861 14.002 1.00 84.38 78 LEU A CA 1
ATOM 589 C C . LEU A 1 78 ? -2.569 -5.600 15.203 1.00 84.38 78 LEU A C 1
ATOM 591 O O . LEU A 1 78 ? -2.312 -5.194 16.342 1.00 84.38 78 LEU A O 1
ATOM 595 N N . PRO A 1 79 ? -3.375 -6.654 14.990 1.00 81.81 79 PRO A N 1
ATOM 596 C CA . PRO A 1 79 ? -3.896 -7.459 16.085 1.00 81.81 79 PRO A CA 1
ATOM 597 C C . PRO A 1 79 ? -2.736 -8.238 16.712 1.00 81.81 79 PRO A C 1
ATOM 599 O O . PRO A 1 79 ? -2.325 -9.287 16.226 1.00 81.81 79 PRO A O 1
ATOM 602 N N . ILE A 1 80 ? -2.159 -7.686 17.778 1.00 80.06 80 ILE A N 1
ATOM 603 C CA . ILE A 1 80 ? -1.129 -8.364 18.562 1.00 80.06 80 ILE A CA 1
ATOM 604 C C . ILE A 1 80 ? -1.846 -9.130 19.681 1.00 80.06 80 ILE A C 1
ATOM 606 O O . ILE A 1 80 ? -2.526 -8.489 20.495 1.00 80.06 80 ILE A O 1
ATOM 610 N N . PRO A 1 81 ? -1.713 -10.471 19.735 1.00 77.31 81 PRO A N 1
ATOM 611 C CA . PRO A 1 81 ? -2.295 -11.274 20.803 1.00 77.31 81 PRO A CA 1
ATOM 612 C C . PRO A 1 81 ? -1.911 -10.730 22.181 1.00 77.31 81 PRO A C 1
ATOM 614 O O . PRO A 1 81 ? -0.806 -10.227 22.376 1.00 77.31 81 PRO A O 1
ATOM 617 N N . ASP A 1 82 ? -2.840 -10.818 23.130 1.00 79.50 82 ASP A N 1
ATOM 618 C CA . ASP A 1 82 ? -2.631 -10.476 24.543 1.00 79.50 82 ASP A CA 1
ATOM 619 C C . ASP A 1 82 ? -2.368 -8.989 24.868 1.00 79.50 82 ASP A C 1
ATOM 621 O O . ASP A 1 82 ? -2.173 -8.647 26.034 1.00 79.50 82 ASP A O 1
ATOM 625 N N . LEU A 1 83 ? -2.439 -8.077 23.885 1.00 79.06 83 LEU A N 1
ATOM 626 C CA . LEU A 1 83 ? -2.336 -6.623 24.114 1.00 79.06 83 LEU A CA 1
ATOM 627 C C . LEU A 1 83 ? -3.686 -5.898 24.255 1.00 79.06 83 LEU A C 1
ATOM 629 O O . LEU A 1 83 ? -3.711 -4.696 24.510 1.00 79.06 83 LEU A O 1
ATOM 633 N N . GLY A 1 84 ? -4.808 -6.616 24.136 1.00 69.44 84 GLY A N 1
ATOM 634 C CA . GLY A 1 84 ? -6.137 -6.094 24.482 1.00 69.44 84 GLY A CA 1
ATOM 635 C C . GLY A 1 84 ? -6.661 -4.974 23.577 1.00 69.44 84 GLY A C 1
ATOM 636 O O . GLY A 1 84 ? -7.488 -4.178 24.013 1.00 69.44 84 GLY A O 1
ATOM 637 N N . PHE A 1 85 ? -6.193 -4.880 22.329 1.00 77.69 85 PHE A N 1
ATOM 638 C CA . PHE A 1 85 ? -6.701 -3.888 21.382 1.00 77.69 85 PHE A CA 1
ATOM 639 C C . PHE A 1 85 ? -8.099 -4.270 20.872 1.00 77.69 85 PHE A C 1
ATOM 641 O O . PHE A 1 85 ? -8.254 -5.169 20.042 1.00 77.69 85 PHE A O 1
ATOM 648 N N . GLU A 1 86 ? -9.119 -3.558 21.348 1.00 73.94 86 GLU A N 1
ATOM 649 C CA . GLU A 1 86 ? -10.495 -3.692 20.865 1.00 73.94 86 GLU A CA 1
ATOM 650 C C . GLU A 1 86 ? -10.652 -3.126 19.443 1.00 73.94 86 GLU A C 1
ATOM 652 O O . GLU A 1 86 ? -9.941 -2.206 19.034 1.00 73.94 86 GLU A O 1
ATOM 657 N N . GLY A 1 87 ? -11.575 -3.696 18.661 1.00 74.31 87 GLY A N 1
ATOM 658 C CA . GLY A 1 87 ? -11.870 -3.225 17.300 1.00 74.31 87 GLY A CA 1
ATOM 659 C C . GLY A 1 87 ? -10.755 -3.462 16.273 1.00 74.31 87 GLY A C 1
ATOM 660 O O . GLY A 1 87 ? -10.804 -2.896 15.178 1.00 74.31 87 GLY A O 1
ATOM 661 N N . THR A 1 88 ? -9.752 -4.282 16.607 1.00 81.38 88 THR A N 1
ATOM 662 C CA . THR A 1 88 ? -8.740 -4.734 15.647 1.00 81.38 88 THR A CA 1
ATOM 663 C C . THR A 1 88 ? -9.332 -5.738 14.673 1.00 81.38 88 THR A C 1
ATOM 665 O O . THR A 1 88 ? -10.238 -6.507 14.995 1.00 81.38 88 THR A O 1
ATOM 668 N N . ILE A 1 89 ? -8.836 -5.689 13.444 1.00 85.62 89 ILE A N 1
ATOM 669 C CA . ILE A 1 89 ? -9.270 -6.571 12.372 1.00 85.62 89 ILE A CA 1
ATOM 670 C C . ILE A 1 89 ? -8.061 -7.063 11.594 1.00 85.62 89 ILE A C 1
ATOM 672 O O . ILE A 1 89 ? -7.068 -6.344 11.433 1.00 85.62 89 ILE A O 1
ATOM 676 N N . ASP A 1 90 ? -8.183 -8.274 11.068 1.00 89.50 90 ASP A N 1
ATOM 677 C CA . ASP A 1 90 ? -7.163 -8.844 10.206 1.00 89.50 90 ASP A CA 1
ATOM 678 C C . ASP A 1 90 ? -7.178 -8.121 8.859 1.00 89.50 90 ASP A C 1
ATOM 680 O O . ASP A 1 90 ? -8.177 -8.098 8.124 1.00 89.50 90 ASP A O 1
ATOM 684 N N . LEU A 1 91 ? -6.055 -7.466 8.572 1.00 91.00 91 LEU A N 1
ATOM 685 C CA . LEU A 1 91 ? -5.802 -6.794 7.307 1.00 91.00 91 LEU A CA 1
ATOM 686 C C . LEU A 1 91 ? -4.579 -7.412 6.653 1.00 91.00 91 LEU A C 1
ATOM 688 O O . LEU A 1 91 ? -3.642 -7.821 7.335 1.00 91.00 91 LEU A O 1
ATOM 692 N N . GLN A 1 92 ? -4.579 -7.381 5.332 1.00 93.12 92 GLN A N 1
ATOM 693 C CA . GLN A 1 92 ? -3.461 -7.782 4.497 1.00 93.12 92 GLN A CA 1
ATOM 694 C C . GLN A 1 92 ? -3.149 -6.680 3.476 1.00 93.12 92 GLN A C 1
ATOM 696 O O . GLN A 1 92 ? -4.019 -5.843 3.190 1.00 93.12 92 GLN A O 1
ATOM 701 N N . PRO A 1 93 ? -1.936 -6.671 2.901 1.00 94.38 93 PRO A N 1
ATOM 702 C CA . PRO A 1 93 ? -1.610 -5.803 1.777 1.00 94.38 93 PRO A CA 1
ATOM 703 C C . PRO A 1 93 ? -2.584 -6.024 0.614 1.00 94.38 93 PRO A C 1
ATOM 705 O O . PRO A 1 93 ? -2.828 -7.154 0.188 1.00 94.38 93 PRO A O 1
ATOM 708 N N . GLY A 1 94 ? -3.172 -4.935 0.131 1.00 93.62 94 GLY A N 1
ATOM 709 C CA . GLY A 1 94 ? -3.866 -4.865 -1.149 1.00 93.62 94 GLY A CA 1
ATOM 710 C C . GLY A 1 94 ? -2.937 -4.271 -2.198 1.00 93.62 94 GLY A C 1
ATOM 711 O O . GLY A 1 94 ? -1.757 -4.598 -2.236 1.00 93.62 94 GLY A O 1
ATOM 712 N N . ASP A 1 95 ? -3.462 -3.360 -3.009 1.00 92.38 95 ASP A N 1
ATOM 713 C CA . ASP A 1 95 ? -2.684 -2.673 -4.037 1.00 92.38 95 ASP A CA 1
ATOM 714 C C . ASP A 1 95 ? -1.864 -1.503 -3.476 1.00 92.38 95 ASP A C 1
ATOM 716 O O . ASP A 1 95 ? -2.087 -1.012 -2.362 1.00 92.38 95 ASP A O 1
ATOM 720 N N . ILE A 1 96 ? -0.938 -0.996 -4.288 1.00 93.06 96 ILE A N 1
ATOM 721 C CA . ILE A 1 96 ? -0.311 0.302 -4.039 1.00 93.06 96 ILE A CA 1
ATOM 722 C C . ILE A 1 96 ? -1.390 1.402 -3.981 1.00 93.06 96 ILE A C 1
ATOM 724 O O . ILE A 1 96 ? -2.441 1.326 -4.625 1.00 93.06 96 ILE A O 1
ATOM 728 N N . LEU A 1 97 ? -1.169 2.420 -3.155 1.00 92.38 97 LEU A N 1
ATOM 729 C CA . LEU A 1 97 ? -2.108 3.520 -2.961 1.00 92.38 97 LEU A CA 1
ATOM 730 C C . LEU A 1 97 ? -2.080 4.465 -4.172 1.00 92.38 97 LEU A C 1
ATOM 732 O O . LEU A 1 97 ? -1.285 5.391 -4.205 1.00 92.38 97 LEU A O 1
ATOM 736 N N . ASP A 1 98 ? -2.931 4.254 -5.175 1.00 91.38 98 ASP A N 1
ATOM 737 C CA . ASP A 1 98 ? -2.974 5.141 -6.351 1.00 91.38 98 ASP A CA 1
ATOM 738 C C . ASP A 1 98 ? -3.550 6.536 -6.029 1.00 91.38 98 ASP A C 1
ATOM 740 O O . ASP A 1 98 ? -2.924 7.537 -6.364 1.00 91.38 98 ASP A O 1
ATOM 744 N N . GLU A 1 99 ? -4.677 6.609 -5.320 1.00 90.00 99 GLU A N 1
ATOM 745 C CA . GLU A 1 99 ? -5.402 7.827 -4.958 1.00 90.00 99 GLU A CA 1
ATOM 746 C C . GLU A 1 99 ? -6.008 7.756 -3.543 1.00 90.00 99 GLU A C 1
ATOM 748 O O . GLU A 1 99 ? -6.347 6.685 -3.019 1.00 90.00 99 GLU A O 1
ATOM 753 N N . VAL A 1 100 ? -6.231 8.928 -2.942 1.00 86.56 100 VAL A N 1
ATOM 754 C CA . VAL A 1 100 ? -7.021 9.106 -1.714 1.00 86.56 100 VAL A CA 1
ATOM 755 C C . VAL A 1 100 ? -8.206 10.020 -1.999 1.00 86.56 100 VAL A C 1
ATOM 757 O O . VAL A 1 100 ? -8.036 11.183 -2.356 1.00 86.56 100 VAL A O 1
ATOM 760 N N . ARG A 1 101 ? -9.429 9.527 -1.787 1.00 83.62 101 ARG A N 1
ATOM 761 C CA . ARG A 1 101 ? -10.649 10.340 -1.908 1.00 83.62 101 ARG A CA 1
ATOM 762 C C . ARG A 1 101 ? -10.886 11.122 -0.621 1.00 83.62 101 ARG A C 1
ATOM 764 O O . ARG A 1 101 ? -11.227 10.534 0.403 1.00 83.62 101 ARG A O 1
ATOM 771 N N . VAL A 1 102 ? -10.732 12.444 -0.682 1.00 82.12 102 VAL A N 1
ATOM 772 C CA . VAL A 1 102 ? -11.004 13.335 0.464 1.00 82.12 102 VAL A CA 1
ATOM 773 C C . VAL A 1 102 ? -12.484 13.688 0.511 1.00 82.12 102 VAL A C 1
ATOM 775 O O . VAL A 1 102 ? -13.095 13.646 1.574 1.00 82.12 102 VAL A O 1
ATOM 778 N N . VAL A 1 103 ? -13.071 13.990 -0.651 1.00 81.75 103 VAL A N 1
ATOM 779 C CA . VAL A 1 103 ? -14.508 14.228 -0.796 1.00 81.75 103 VAL A CA 1
ATOM 780 C C . VAL A 1 103 ? -15.031 13.249 -1.842 1.00 81.75 103 VAL A C 1
ATOM 782 O O . VAL A 1 103 ? -14.627 13.351 -3.006 1.00 81.75 103 VAL A O 1
ATOM 785 N N . PRO A 1 104 ? -15.912 12.300 -1.465 1.00 79.56 104 PRO A N 1
ATOM 786 C CA . PRO A 1 104 ? -16.483 11.352 -2.414 1.00 79.56 104 PRO A CA 1
ATOM 787 C C . PRO A 1 104 ? -17.019 12.082 -3.649 1.00 79.56 104 PRO A C 1
ATOM 789 O O . PRO A 1 104 ? -17.773 13.037 -3.506 1.00 79.56 104 PRO A O 1
ATOM 792 N N . LEU A 1 105 ? -16.614 11.638 -4.843 1.00 81.31 105 LEU A N 1
ATOM 793 C CA . LEU A 1 105 ? -16.991 12.186 -6.159 1.00 81.31 105 LEU A CA 1
ATOM 794 C C . LEU A 1 105 ? -16.442 13.575 -6.528 1.00 81.31 105 LEU A C 1
ATOM 796 O O . LEU A 1 105 ? -16.441 13.900 -7.711 1.00 81.31 105 LEU A O 1
ATOM 800 N N . PHE A 1 106 ? -15.975 14.385 -5.576 1.00 87.00 106 PHE A N 1
ATOM 801 C CA . PHE A 1 106 ? -15.604 15.782 -5.847 1.00 87.00 106 PHE A CA 1
ATOM 802 C C . PHE A 1 106 ? -14.105 16.055 -5.786 1.00 87.00 106 PHE A C 1
ATOM 804 O O . PHE A 1 106 ? -13.635 16.981 -6.445 1.00 87.00 106 PHE A O 1
ATOM 811 N N . TYR A 1 107 ? -13.356 15.295 -4.984 1.00 85.44 107 TYR A N 1
ATOM 812 C CA . TYR A 1 107 ? -11.932 15.549 -4.807 1.00 85.44 107 TYR A CA 1
ATOM 813 C C . TYR A 1 107 ? -11.168 14.297 -4.379 1.00 85.44 107 TYR A C 1
ATOM 815 O O . TYR A 1 107 ? -11.447 13.702 -3.328 1.00 85.44 107 TYR A O 1
ATOM 823 N N . SER A 1 108 ? -10.152 13.957 -5.165 1.00 89.25 108 SER A N 1
ATOM 824 C CA . SER A 1 108 ? -9.133 12.972 -4.828 1.00 89.25 108 SER A CA 1
ATOM 825 C C . SER A 1 108 ? -7.735 13.582 -4.908 1.00 89.25 108 SER A C 1
ATOM 827 O O . SER A 1 108 ? -7.494 14.569 -5.602 1.00 89.25 108 SER A O 1
ATOM 829 N N . ILE A 1 109 ? -6.826 13.006 -4.131 1.00 90.00 109 ILE A N 1
ATOM 830 C CA . ILE A 1 109 ? -5.396 13.287 -4.168 1.00 90.00 109 ILE A CA 1
ATOM 831 C C . ILE A 1 109 ? -4.747 12.114 -4.889 1.00 90.00 109 ILE A C 1
ATOM 833 O O . ILE A 1 109 ? -4.874 10.979 -4.431 1.00 90.00 109 ILE A O 1
ATOM 837 N N . ASP A 1 110 ? -4.063 12.397 -5.994 1.00 92.81 110 ASP A N 1
ATOM 838 C CA . ASP A 1 110 ? -3.182 11.437 -6.657 1.00 92.81 110 ASP A CA 1
ATOM 839 C C . ASP A 1 110 ? -1.953 11.180 -5.775 1.00 92.81 110 ASP A C 1
ATOM 841 O O . ASP A 1 110 ? -1.315 12.122 -5.297 1.00 92.81 110 ASP A O 1
ATOM 845 N N . VAL A 1 111 ? -1.654 9.907 -5.529 1.00 92.44 111 VAL A N 1
ATOM 846 C CA . VAL A 1 111 ? -0.532 9.467 -4.692 1.00 92.44 111 VAL A CA 1
ATOM 847 C C . VAL A 1 111 ? 0.495 8.737 -5.555 1.00 92.44 111 VAL A C 1
ATOM 849 O O . VAL A 1 111 ? 1.603 9.239 -5.736 1.00 92.44 111 VAL A O 1
ATOM 852 N N . TYR A 1 112 ? 0.127 7.584 -6.119 1.00 93.19 112 TYR A N 1
ATOM 853 C CA . TYR A 1 112 ? 0.972 6.821 -7.047 1.00 93.19 112 TYR A CA 1
ATOM 854 C C . TYR A 1 112 ? 0.328 6.615 -8.426 1.00 93.19 112 TYR A C 1
ATOM 856 O O . TYR A 1 112 ? 1.019 6.154 -9.332 1.00 93.19 112 TYR A O 1
ATOM 864 N N . GLY A 1 113 ? -0.945 6.972 -8.626 1.00 92.31 113 GLY A N 1
ATOM 865 C CA . GLY A 1 113 ? -1.687 6.697 -9.862 1.00 92.31 113 GLY A CA 1
ATOM 866 C C . GLY A 1 113 ? -0.993 7.242 -11.110 1.00 92.31 113 GLY A C 1
ATOM 867 O O . GLY A 1 113 ? -0.566 6.469 -11.970 1.00 92.31 113 GLY A O 1
ATOM 868 N N . SER A 1 114 ? -0.755 8.556 -11.162 1.00 92.00 114 SER A N 1
ATOM 869 C CA . SER A 1 114 ? -0.091 9.175 -12.323 1.00 92.00 114 SER A CA 1
ATOM 870 C C . SER A 1 114 ? 1.328 8.652 -12.558 1.00 92.00 114 SER A C 1
ATOM 872 O O . SER A 1 114 ? 1.815 8.681 -13.689 1.00 92.00 114 SER A O 1
ATOM 874 N N . LEU A 1 115 ? 2.029 8.219 -11.503 1.00 91.44 115 LEU A N 1
ATOM 875 C CA . LEU A 1 115 ? 3.362 7.631 -11.632 1.00 91.44 115 LEU A CA 1
ATOM 876 C C . LEU A 1 115 ? 3.277 6.279 -12.343 1.00 91.44 115 LEU A C 1
ATOM 878 O O . LEU A 1 115 ? 4.010 6.053 -13.302 1.00 91.44 115 LEU A O 1
ATOM 882 N N . LEU A 1 116 ? 2.379 5.404 -11.893 1.00 89.38 116 LEU A N 1
ATOM 883 C CA . LEU A 1 116 ? 2.188 4.067 -12.458 1.00 89.38 116 LEU A CA 1
ATOM 884 C C . LEU A 1 116 ? 1.737 4.140 -13.921 1.00 89.38 116 LEU A C 1
ATOM 886 O O . LEU A 1 116 ? 2.271 3.415 -14.761 1.00 89.38 116 LEU A O 1
ATOM 890 N N . ASP A 1 117 ? 0.845 5.079 -14.245 1.00 87.62 117 ASP A N 1
ATOM 891 C CA . ASP A 1 117 ? 0.413 5.338 -15.622 1.00 87.62 117 ASP A CA 1
ATOM 892 C C . ASP A 1 117 ? 1.574 5.769 -16.523 1.00 87.62 117 ASP A C 1
ATOM 894 O O . ASP A 1 117 ? 1.743 5.250 -17.626 1.00 87.62 117 ASP A O 1
ATOM 898 N N . ARG A 1 118 ? 2.421 6.690 -16.045 1.00 86.69 118 ARG A N 1
ATOM 899 C CA . ARG A 1 118 ? 3.593 7.167 -16.800 1.00 86.69 118 ARG A CA 1
ATOM 900 C C . ARG A 1 118 ? 4.667 6.105 -16.967 1.00 86.69 118 ARG A C 1
ATOM 902 O O . ARG A 1 118 ? 5.362 6.113 -17.979 1.00 86.69 118 ARG A O 1
ATOM 909 N N . LEU A 1 119 ? 4.830 5.239 -15.971 1.00 84.88 119 LEU A N 1
ATOM 910 C CA . LEU A 1 119 ? 5.770 4.127 -16.041 1.00 84.88 119 LEU A CA 1
ATOM 911 C C . LEU A 1 119 ? 5.272 3.023 -16.980 1.00 84.88 119 LEU A C 1
ATOM 913 O O . LEU A 1 119 ? 6.089 2.256 -17.474 1.00 84.88 119 LEU A O 1
ATOM 917 N N . GLY A 1 120 ? 3.977 2.997 -17.298 1.00 71.75 120 GLY A N 1
ATOM 918 C CA . GLY A 1 120 ? 3.421 2.079 -18.284 1.00 71.75 120 GLY A CA 1
ATOM 919 C C . GLY A 1 120 ? 2.750 0.850 -17.687 1.00 7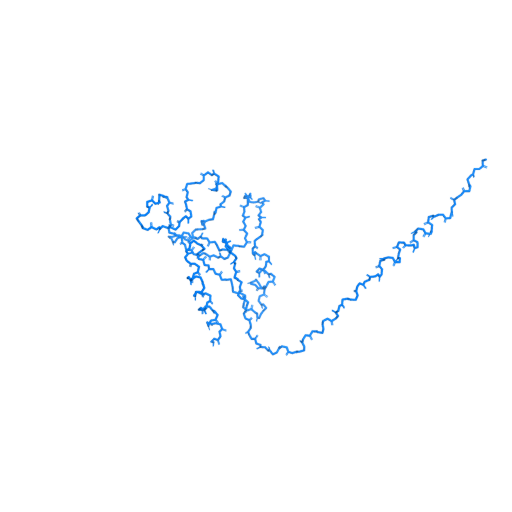1.75 120 GLY A C 1
ATOM 920 O O . GLY A 1 120 ? 2.490 -0.085 -18.440 1.00 71.75 120 GLY A O 1
ATOM 921 N N . VAL A 1 121 ? 2.372 0.874 -16.399 1.00 58.62 121 VAL A N 1
ATOM 922 C CA . VAL A 1 121 ? 1.481 -0.152 -15.812 1.00 58.62 121 VAL A CA 1
ATOM 923 C C . VAL A 1 121 ? 0.187 -0.284 -16.633 1.00 58.62 121 VAL A C 1
ATOM 925 O O . VAL A 1 121 ? -0.386 -1.366 -16.705 1.00 58.62 121 VAL A O 1
ATOM 928 N N . SER A 1 122 ? -0.246 0.786 -17.319 1.00 51.53 122 SER A N 1
ATOM 929 C CA . SER A 1 122 ? -1.413 0.785 -18.212 1.00 51.53 122 SER A CA 1
ATOM 930 C C . SER A 1 122 ? -1.107 0.687 -19.717 1.00 51.53 122 SER A C 1
ATOM 932 O O . SER A 1 122 ? -2.045 0.524 -20.496 1.00 51.53 122 SER A O 1
ATOM 934 N N . ASN A 1 123 ? 0.159 0.757 -20.163 1.00 43.28 123 ASN A N 1
ATOM 935 C CA . ASN A 1 123 ? 0.480 1.124 -21.557 1.00 43.28 123 ASN A CA 1
ATOM 936 C C . ASN A 1 123 ? 1.311 0.111 -22.377 1.00 43.28 123 ASN A C 1
ATOM 938 O O . ASN A 1 123 ? 1.798 0.454 -23.456 1.00 43.28 123 ASN A O 1
ATOM 942 N N . ASN A 1 124 ? 1.431 -1.148 -21.930 1.00 50.62 124 ASN A N 1
ATOM 943 C CA . ASN A 1 124 ? 1.898 -2.282 -22.757 1.00 50.62 124 ASN A CA 1
ATOM 944 C C . ASN A 1 124 ? 3.259 -2.068 -23.466 1.00 50.62 124 ASN A C 1
ATOM 946 O O . ASN A 1 124 ? 3.502 -2.595 -24.552 1.00 50.62 124 ASN A O 1
ATOM 950 N N . THR A 1 125 ? 4.157 -1.270 -22.881 1.00 53.62 125 THR A N 1
ATOM 951 C CA . THR A 1 125 ? 5.461 -0.948 -23.479 1.00 53.62 125 THR A CA 1
ATOM 952 C C . THR A 1 125 ? 6.583 -1.684 -22.740 1.00 53.62 125 THR A C 1
ATOM 954 O O . THR A 1 125 ? 7.188 -1.101 -21.858 1.00 53.62 125 THR A O 1
ATOM 957 N N . SER A 1 126 ? 6.839 -2.954 -23.091 1.00 54.38 126 SER A N 1
ATOM 958 C CA . SER A 1 126 ? 8.063 -3.783 -22.894 1.00 54.38 126 SER A CA 1
ATOM 959 C C . SER A 1 126 ? 8.892 -3.715 -21.587 1.00 54.38 126 SER A C 1
ATOM 961 O O . SER A 1 126 ? 9.972 -4.300 -21.533 1.00 54.38 126 SER A O 1
ATOM 963 N N . ARG A 1 127 ? 8.455 -3.010 -20.545 1.00 65.69 127 ARG A N 1
ATOM 964 C CA . ARG A 1 127 ? 9.089 -2.949 -19.227 1.00 65.69 127 ARG A CA 1
ATOM 965 C C . ARG A 1 127 ? 8.052 -3.338 -18.198 1.00 65.69 127 ARG A C 1
ATOM 967 O O . ARG A 1 127 ? 7.043 -2.648 -18.050 1.00 65.69 127 ARG A O 1
ATOM 974 N N . ASP A 1 128 ? 8.323 -4.421 -17.487 1.00 80.06 128 ASP A N 1
ATOM 975 C CA . ASP A 1 128 ? 7.469 -4.879 -16.403 1.00 80.06 128 ASP A CA 1
ATOM 976 C C . ASP A 1 128 ? 7.555 -3.892 -15.244 1.00 80.06 128 ASP A C 1
ATOM 978 O O . ASP A 1 128 ? 8.548 -3.825 -14.518 1.00 80.06 128 ASP A O 1
ATOM 982 N N . VAL A 1 129 ? 6.513 -3.079 -15.087 1.00 87.56 129 VAL A N 1
ATOM 983 C CA . VAL A 1 129 ? 6.370 -2.198 -13.931 1.00 87.56 129 VAL A CA 1
ATOM 984 C C . VAL A 1 129 ? 5.592 -2.940 -12.860 1.00 87.56 129 VAL A C 1
ATOM 986 O O . VAL A 1 129 ? 4.411 -3.235 -13.030 1.00 87.56 129 VAL A O 1
ATOM 989 N N . ILE A 1 130 ? 6.253 -3.221 -11.743 1.00 91.69 130 ILE A N 1
ATOM 990 C CA . ILE A 1 130 ? 5.738 -4.088 -10.688 1.00 91.69 130 ILE A CA 1
ATOM 991 C C . ILE A 1 130 ? 5.573 -3.262 -9.408 1.00 91.69 130 ILE A C 1
ATOM 993 O O . ILE A 1 130 ? 6.571 -2.885 -8.783 1.00 91.69 130 ILE A O 1
ATOM 997 N N . PRO A 1 131 ? 4.334 -2.955 -8.988 1.00 93.25 131 PRO A N 1
ATOM 998 C CA . PRO A 1 131 ? 4.089 -2.347 -7.688 1.00 93.25 131 PRO A CA 1
ATOM 999 C C . PRO A 1 131 ? 4.441 -3.328 -6.566 1.00 93.25 131 PRO A C 1
ATOM 1001 O O . PRO A 1 131 ? 3.888 -4.423 -6.497 1.00 93.25 131 PRO A O 1
ATOM 1004 N N . PHE A 1 132 ? 5.338 -2.934 -5.663 1.00 96.00 132 PHE A N 1
ATOM 1005 C CA . PHE A 1 132 ? 5.668 -3.729 -4.485 1.00 96.00 132 PHE A CA 1
ATOM 1006 C C . PHE A 1 132 ? 4.759 -3.350 -3.313 1.00 96.00 132 PHE A C 1
ATOM 1008 O O . PHE A 1 132 ? 4.782 -2.220 -2.833 1.00 96.00 132 PHE A O 1
ATOM 1015 N N . THR A 1 133 ? 3.965 -4.299 -2.828 1.00 95.88 133 THR A N 1
ATOM 1016 C CA . THR A 1 133 ? 2.980 -4.075 -1.761 1.00 95.88 133 THR A CA 1
ATOM 1017 C C . THR A 1 133 ? 3.397 -4.795 -0.488 1.00 95.88 133 THR A C 1
ATOM 1019 O O . THR A 1 133 ? 3.773 -5.966 -0.531 1.00 95.88 133 THR A O 1
ATOM 1022 N N . TYR A 1 134 ? 3.302 -4.126 0.658 1.00 95.94 134 TYR A N 1
ATOM 1023 C CA . TYR A 1 134 ? 3.660 -4.708 1.951 1.00 95.94 134 TYR A CA 1
ATOM 1024 C C . TYR A 1 134 ? 2.801 -4.149 3.090 1.00 95.94 134 TYR A C 1
ATOM 1026 O O . TYR A 1 134 ? 2.200 -3.080 2.972 1.00 95.94 134 TYR A O 1
ATOM 1034 N N . ASP A 1 135 ? 2.742 -4.875 4.210 1.00 94.00 135 ASP A N 1
ATOM 1035 C CA . ASP A 1 135 ? 2.016 -4.419 5.396 1.00 94.00 135 ASP A CA 1
ATOM 1036 C C . ASP A 1 135 ? 2.918 -3.492 6.210 1.00 94.00 135 ASP A C 1
ATOM 1038 O O . ASP A 1 135 ? 3.813 -3.931 6.932 1.00 94.00 135 ASP A O 1
ATOM 1042 N N . TRP A 1 136 ? 2.688 -2.189 6.082 1.00 93.19 136 TRP A N 1
ATOM 1043 C CA . TRP A 1 136 ? 3.467 -1.157 6.767 1.00 93.19 136 TRP A CA 1
ATOM 1044 C C . TRP A 1 136 ? 3.264 -1.140 8.292 1.00 93.19 136 TRP A C 1
ATOM 1046 O O . TRP A 1 136 ? 3.988 -0.427 8.988 1.00 93.19 136 TRP A O 1
ATOM 1056 N N . ARG A 1 137 ? 2.308 -1.906 8.832 1.00 91.25 137 ARG A N 1
ATOM 1057 C CA . ARG A 1 137 ? 2.095 -2.047 10.284 1.00 91.25 137 ARG A CA 1
ATOM 1058 C C . ARG A 1 137 ? 3.080 -3.012 10.932 1.00 91.25 137 ARG A C 1
ATOM 1060 O O . ARG A 1 137 ? 3.282 -2.950 12.142 1.00 91.25 137 ARG A O 1
ATOM 1067 N N . GLY A 1 138 ? 3.604 -3.947 10.141 1.00 90.12 138 GLY A N 1
ATOM 1068 C CA . GLY A 1 138 ? 4.461 -5.026 10.608 1.00 90.12 138 GLY A CA 1
ATOM 1069 C C . GLY A 1 138 ? 5.938 -4.646 10.676 1.00 90.12 138 GLY A C 1
ATOM 1070 O O . GLY A 1 138 ? 6.335 -3.492 10.518 1.00 90.12 138 GLY A O 1
ATOM 1071 N N . ASP A 1 139 ? 6.768 -5.662 10.893 1.00 91.56 139 ASP A N 1
ATOM 1072 C CA . ASP A 1 139 ? 8.221 -5.532 10.838 1.00 91.56 139 ASP A CA 1
ATOM 1073 C C . ASP A 1 139 ? 8.681 -5.245 9.397 1.00 91.56 139 ASP A C 1
ATOM 1075 O O . ASP A 1 139 ? 8.433 -6.027 8.475 1.00 91.56 139 ASP A O 1
ATOM 1079 N N . LEU A 1 140 ? 9.407 -4.138 9.213 1.00 91.62 140 LEU A N 1
ATOM 1080 C CA . LEU A 1 140 ? 9.980 -3.734 7.929 1.00 91.62 140 LEU A CA 1
ATOM 1081 C C . LEU A 1 140 ? 10.885 -4.817 7.324 1.00 91.62 140 LEU A C 1
ATOM 1083 O O . LEU A 1 140 ? 10.970 -4.936 6.102 1.00 91.62 140 LEU A O 1
ATOM 1087 N N . MET A 1 141 ? 11.525 -5.650 8.148 1.00 96.31 141 MET A N 1
ATOM 1088 C CA . MET A 1 141 ? 12.351 -6.754 7.662 1.00 96.31 141 MET A CA 1
ATOM 1089 C C . MET A 1 141 ? 11.549 -7.798 6.883 1.00 96.31 141 MET A C 1
ATOM 1091 O O . MET A 1 141 ? 12.116 -8.456 6.011 1.00 96.31 141 MET A O 1
ATOM 1095 N N . VAL A 1 142 ? 10.245 -7.937 7.141 1.00 95.12 142 VAL A N 1
ATOM 1096 C CA . VAL A 1 142 ? 9.360 -8.788 6.330 1.00 95.12 142 VAL A CA 1
ATOM 1097 C C . VAL A 1 142 ? 9.224 -8.209 4.923 1.00 95.12 142 VAL A C 1
ATOM 1099 O O . VAL A 1 142 ? 9.387 -8.940 3.947 1.00 95.12 142 VAL A O 1
ATOM 1102 N N . ALA A 1 143 ? 9.021 -6.893 4.806 1.00 96.00 143 ALA A N 1
ATOM 1103 C CA . ALA A 1 143 ? 8.960 -6.210 3.515 1.00 96.00 143 ALA A CA 1
ATOM 1104 C C . ALA A 1 143 ? 10.298 -6.297 2.762 1.00 96.00 143 ALA A C 1
ATOM 1106 O O . ALA A 1 143 ? 10.312 -6.605 1.576 1.00 96.00 143 ALA A O 1
ATOM 1107 N N . VAL A 1 144 ? 11.433 -6.116 3.447 1.00 96.81 144 VAL A N 1
ATOM 1108 C CA . VAL A 1 144 ? 12.767 -6.247 2.830 1.00 96.81 144 VAL A CA 1
ATOM 1109 C C . VAL A 1 144 ? 12.994 -7.654 2.272 1.00 96.81 144 VAL A C 1
ATOM 1111 O O . VAL A 1 144 ? 13.476 -7.792 1.152 1.00 96.81 144 VAL A O 1
ATOM 1114 N N . ARG A 1 145 ? 12.615 -8.704 3.013 1.00 97.75 145 ARG A N 1
ATOM 1115 C CA . ARG A 1 145 ? 12.704 -10.090 2.518 1.00 97.75 145 ARG A CA 1
ATOM 1116 C C . ARG A 1 145 ? 11.775 -10.335 1.330 1.00 97.75 145 ARG A C 1
ATOM 1118 O O . ARG A 1 145 ? 12.171 -11.020 0.395 1.00 97.75 145 ARG A O 1
ATOM 1125 N N . GLY A 1 146 ? 10.566 -9.772 1.356 1.00 96.81 146 GLY A N 1
ATOM 1126 C CA . GLY A 1 146 ? 9.634 -9.836 0.228 1.00 96.81 146 GLY A CA 1
ATOM 1127 C C . GLY A 1 146 ? 10.189 -9.157 -1.025 1.00 96.81 146 GLY A C 1
ATOM 1128 O O . GLY A 1 146 ? 10.072 -9.699 -2.119 1.00 96.81 146 GLY A O 1
ATOM 1129 N N . LEU A 1 147 ? 10.851 -8.009 -0.861 1.00 97.19 147 LEU A N 1
ATOM 1130 C CA . LEU A 1 147 ? 11.496 -7.295 -1.959 1.00 97.19 147 LEU A CA 1
ATOM 1131 C C . LEU A 1 147 ? 12.696 -8.072 -2.521 1.00 97.19 147 LEU A C 1
ATOM 1133 O O . LEU A 1 147 ? 12.825 -8.168 -3.736 1.00 97.19 147 LEU A O 1
ATOM 1137 N N . ASP A 1 148 ? 13.543 -8.661 -1.668 1.00 97.75 148 ASP A N 1
ATOM 1138 C CA . ASP A 1 148 ? 14.646 -9.534 -2.111 1.00 97.75 148 ASP A CA 1
ATOM 1139 C C . ASP A 1 148 ? 14.120 -10.739 -2.906 1.00 97.75 148 ASP A C 1
ATOM 1141 O O . ASP A 1 148 ? 14.637 -11.040 -3.980 1.00 97.75 148 ASP A O 1
ATOM 1145 N N . ALA A 1 149 ? 13.048 -11.381 -2.430 1.00 97.19 149 ALA A N 1
ATOM 1146 C CA . ALA A 1 149 ? 12.412 -12.487 -3.141 1.00 97.19 149 ALA A CA 1
ATOM 1147 C C . ALA A 1 149 ? 11.869 -12.060 -4.515 1.00 97.19 149 ALA A C 1
ATOM 1149 O O . ALA A 1 149 ? 12.087 -12.768 -5.498 1.00 97.19 149 ALA A O 1
ATOM 1150 N N . LEU A 1 150 ? 11.222 -10.890 -4.600 1.00 95.38 150 LEU A N 1
ATOM 1151 C CA . LEU A 1 150 ? 10.752 -10.331 -5.869 1.00 95.38 150 LEU A CA 1
ATOM 1152 C C . LEU A 1 150 ? 11.919 -10.066 -6.828 1.00 95.38 150 LEU A C 1
ATOM 1154 O O . LEU A 1 150 ? 11.867 -10.486 -7.978 1.00 95.38 150 LEU A O 1
ATOM 1158 N N . ILE A 1 151 ? 12.991 -9.422 -6.359 1.00 94.56 151 ILE A N 1
ATOM 1159 C CA . ILE A 1 151 ? 14.174 -9.138 -7.185 1.00 94.56 151 ILE A CA 1
ATOM 1160 C C . ILE A 1 151 ? 14.770 -10.433 -7.743 1.00 94.56 151 ILE A C 1
ATOM 1162 O O . ILE A 1 151 ? 15.068 -10.489 -8.931 1.00 94.56 151 ILE A O 1
ATOM 1166 N N . ARG A 1 152 ? 14.910 -11.476 -6.915 1.00 95.12 152 ARG A N 1
ATOM 1167 C CA . ARG A 1 152 ? 15.417 -12.784 -7.363 1.00 95.12 152 ARG A CA 1
ATOM 1168 C C . ARG A 1 152 ? 14.524 -13.405 -8.431 1.00 95.12 152 ARG A C 1
ATOM 1170 O O . ARG A 1 152 ? 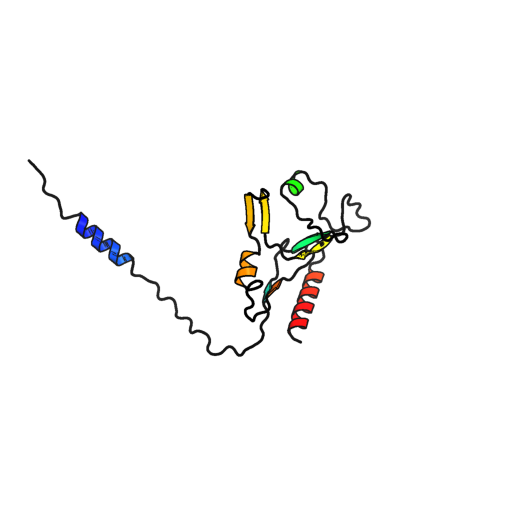15.041 -13.866 -9.435 1.00 95.12 152 ARG A O 1
ATOM 1177 N N . SER A 1 153 ? 13.202 -13.345 -8.255 1.00 92.75 153 SER A N 1
ATOM 1178 C CA . SER A 1 153 ? 12.254 -13.909 -9.229 1.00 92.75 153 SER A CA 1
ATOM 1179 C C . SER A 1 153 ? 12.271 -13.229 -10.601 1.00 92.75 153 SER A C 1
ATOM 1181 O O . SER A 1 153 ? 11.757 -13.798 -11.552 1.00 92.75 153 SER A O 1
ATOM 1183 N N . LEU A 1 154 ? 12.835 -12.020 -10.698 1.00 89.75 154 LEU A N 1
ATOM 1184 C CA . LEU A 1 154 ? 12.972 -11.266 -11.949 1.00 89.75 154 LEU A CA 1
ATOM 1185 C C . LEU A 1 154 ? 14.351 -11.444 -12.602 1.00 89.75 154 LEU A C 1
ATOM 1187 O O . LEU A 1 154 ? 14.610 -10.863 -13.652 1.00 89.75 154 LEU A O 1
ATOM 1191 N N . GLN A 1 155 ? 15.262 -12.165 -11.946 1.00 86.44 155 GLN A N 1
ATOM 1192 C CA . GLN A 1 155 ? 16.590 -12.496 -12.470 1.00 86.44 155 GLN A CA 1
ATOM 1193 C C . GLN A 1 155 ? 16.647 -13.898 -13.090 1.00 86.44 155 GLN A C 1
ATOM 1195 O O . GLN A 1 155 ? 17.614 -14.188 -13.798 1.00 86.44 155 GLN A O 1
ATOM 1200 N N . ASP A 1 156 ? 15.653 -14.738 -12.788 1.00 68.56 156 ASP A N 1
ATOM 1201 C CA . ASP A 1 156 ? 15.491 -16.108 -13.287 1.00 68.56 156 ASP A CA 1
ATOM 1202 C C . ASP A 1 156 ? 14.732 -16.130 -14.624 1.00 68.56 156 ASP A C 1
ATOM 1204 O O . ASP A 1 156 ? 15.125 -16.936 -15.502 1.00 68.56 156 ASP A O 1
#